Protein AF-A0AAV7QE52-F1 (afdb_monomer_lite)

Sequence (93 aa):
MLPTHNEKGTAIELLQQQVQALQERAEDAEGRSRRNNIRILGTPEGKEGKNPTQYVEEWLKSIVEDRLSVHFVVDRAHRIPGRRPLPEAPPHP

Organism: Pleurodeles waltl (NCBI:txid8319)

Foldseek 3Di:
DDDDPVVVVVVVVVVVVVVVVVVVVVVVVVCVVCVPPDADFQDPPCPCPPAVQVSVLVVVCVVPVPPDPDDDHRPDDDFDDDDADDPPDTGTD

pLDDT: mean 88.87, std 10.28, range [53.03, 98.5]

InterPro domains:
  IPR004244 Transposase, L1 [PTHR11505] (12-84)
  IPR036647 GTF2I-like repeat superfamily [SSF117773] (33-79)

Radius of gyration: 23.3 Å; chains: 1; bounding box: 56×39×59 Å

Secondary structure (DSSP, 8-state):
-PPPHHHHHHHHHHHHHHHHHHHHHHHHHHHHHHTT-----SPPTTTTTT-HHHHHHHHHHHHHTTT-SS--------PPSSSPPPTTSPPP-

Structure (mmCIF, N/CA/C/O backbone):
data_AF-A0AAV7QE52-F1
#
_entry.id   AF-A0AAV7QE52-F1
#
loop_
_atom_site.group_PDB
_atom_site.id
_atom_site.type_symbol
_atom_site.label_atom_id
_atom_site.label_alt_id
_atom_site.label_comp_id
_atom_site.label_asym_id
_atom_site.label_entity_id
_atom_site.label_seq_id
_atom_site.pdbx_PDB_ins_code
_atom_site.Cartn_x
_atom_site.Cartn_y
_atom_site.Cartn_z
_atom_site.occupancy
_atom_site.B_iso_or_equiv
_atom_site.auth_seq_id
_atom_site.auth_comp_id
_atom_site.auth_asym_id
_atom_site.auth_atom_id
_atom_site.pdbx_PDB_model_num
ATOM 1 N N . MET A 1 1 ? -37.913 8.316 35.808 1.00 53.03 1 MET A N 1
ATOM 2 C CA . MET A 1 1 ? -36.774 8.313 36.751 1.00 53.03 1 MET A CA 1
ATOM 3 C C . MET A 1 1 ? -35.567 8.828 35.983 1.00 53.03 1 MET A C 1
ATOM 5 O O . MET A 1 1 ? -35.279 8.262 34.938 1.00 53.03 1 MET A O 1
ATOM 9 N N . LEU A 1 2 ? -34.958 9.944 36.395 1.00 53.47 2 LEU A N 1
ATOM 10 C CA . LEU A 1 2 ? -33.741 10.446 35.744 1.00 53.47 2 LEU A CA 1
ATOM 11 C C . LEU A 1 2 ? -32.535 9.658 36.278 1.00 53.47 2 LEU A C 1
ATOM 13 O O . LEU A 1 2 ? -32.486 9.441 37.489 1.00 53.47 2 LEU A O 1
ATOM 17 N N . PRO A 1 3 ? -31.593 9.234 35.417 1.00 59.59 3 PRO A N 1
ATOM 18 C CA . PRO A 1 3 ? -30.453 8.435 35.846 1.00 59.59 3 PRO A CA 1
ATOM 19 C C . PRO A 1 3 ? -29.588 9.205 36.844 1.00 59.59 3 PRO A C 1
ATOM 21 O O . PRO A 1 3 ? -29.343 10.410 36.679 1.00 59.59 3 PRO A O 1
ATOM 24 N N . THR A 1 4 ? -29.152 8.506 37.890 1.00 66.25 4 THR A N 1
ATOM 25 C CA . THR A 1 4 ? -28.363 9.088 38.982 1.00 66.25 4 THR A CA 1
ATOM 26 C C . THR A 1 4 ? -26.954 9.445 38.495 1.00 66.25 4 THR A C 1
ATOM 28 O O . THR A 1 4 ? -26.461 8.906 37.504 1.00 66.25 4 THR A O 1
ATOM 31 N N . HIS A 1 5 ? -26.278 10.379 39.173 1.00 63.28 5 HIS A N 1
ATOM 32 C CA . HIS A 1 5 ? -24.936 10.848 38.788 1.00 63.28 5 HIS A CA 1
ATOM 33 C C . HIS A 1 5 ? -23.920 9.696 38.627 1.00 63.28 5 HIS A C 1
ATOM 35 O O . HIS A 1 5 ? -23.019 9.779 37.796 1.00 63.28 5 HIS A O 1
ATOM 41 N N . ASN A 1 6 ? -24.089 8.606 39.382 1.00 69.88 6 ASN A N 1
ATOM 42 C CA . ASN A 1 6 ? -23.201 7.446 39.351 1.00 69.88 6 ASN A CA 1
ATOM 43 C C . ASN A 1 6 ? -23.378 6.596 38.077 1.00 69.88 6 ASN A C 1
ATOM 45 O O . ASN A 1 6 ? -22.398 6.189 37.465 1.00 69.88 6 ASN A O 1
ATOM 49 N N . GLU A 1 7 ? -24.618 6.412 37.614 1.00 72.12 7 GLU A N 1
ATOM 50 C CA . GLU A 1 7 ? -24.930 5.669 36.379 1.00 72.12 7 GLU A CA 1
ATOM 51 C C . GLU A 1 7 ? -24.378 6.375 35.136 1.00 72.12 7 GLU A C 1
ATOM 53 O O . GLU A 1 7 ? -23.916 5.732 34.192 1.00 72.12 7 GLU A O 1
ATOM 58 N N . LYS A 1 8 ? -24.378 7.714 35.150 1.00 74.94 8 LYS A N 1
ATOM 59 C CA . LYS A 1 8 ? -23.776 8.519 34.081 1.00 74.94 8 LYS A CA 1
ATOM 60 C C . LYS A 1 8 ? -22.254 8.363 34.034 1.00 74.94 8 LYS A 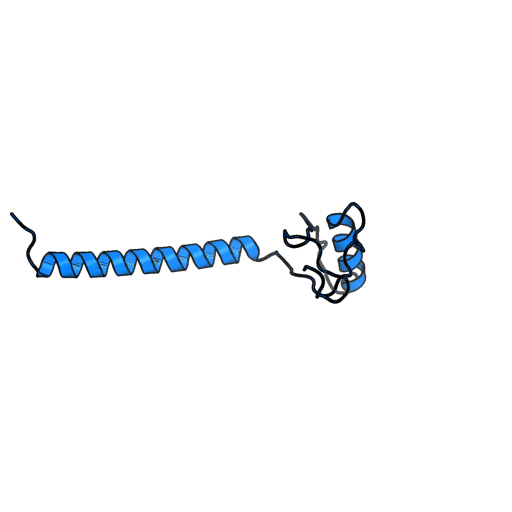C 1
ATOM 62 O O . LYS A 1 8 ? -21.706 8.287 32.940 1.00 74.94 8 LYS A O 1
ATOM 67 N N . GLY A 1 9 ? -21.589 8.283 35.190 1.00 80.19 9 GLY A N 1
ATOM 68 C CA . GLY A 1 9 ? -20.143 8.046 35.279 1.00 80.19 9 GLY A CA 1
ATOM 69 C C . GLY A 1 9 ? -19.740 6.699 34.678 1.00 80.19 9 GLY A C 1
ATOM 70 O O . GLY A 1 9 ? -18.902 6.652 33.782 1.00 80.19 9 GLY A O 1
ATOM 71 N N . THR A 1 10 ? -20.428 5.623 35.066 1.00 86.56 10 THR A N 1
ATOM 72 C CA . THR A 1 10 ? -20.181 4.273 34.529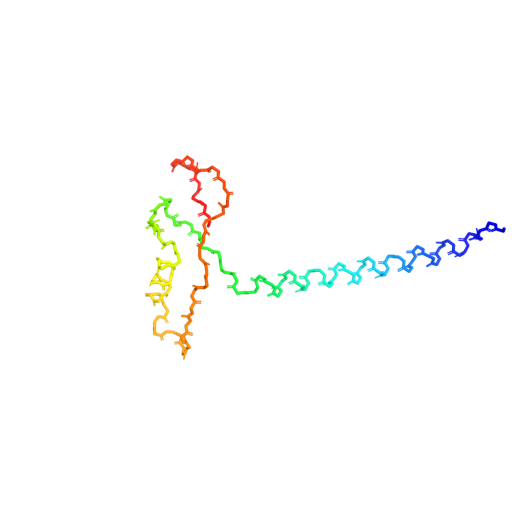 1.00 86.56 10 THR A CA 1
ATOM 73 C C . THR A 1 10 ? -20.449 4.182 33.024 1.00 86.56 10 THR A C 1
ATOM 75 O O . THR A 1 10 ? -19.709 3.524 32.295 1.00 86.56 10 THR A O 1
ATOM 78 N N . ALA A 1 11 ? -21.485 4.865 32.524 1.00 91.12 11 ALA A N 1
ATOM 79 C CA . ALA A 1 11 ? -21.764 4.912 31.091 1.00 91.12 11 ALA A CA 1
ATOM 80 C C . ALA A 1 11 ? -20.646 5.618 30.303 1.00 91.12 11 ALA A C 1
ATOM 82 O O . ALA A 1 11 ? -20.290 5.168 29.215 1.00 91.12 11 ALA A O 1
ATOM 83 N N . ILE A 1 12 ? -20.074 6.697 30.849 1.00 94.75 12 ILE A N 1
ATOM 84 C CA . ILE A 1 12 ? -18.948 7.409 30.229 1.00 94.75 12 ILE A CA 1
ATOM 85 C C . ILE A 1 12 ? -17.709 6.511 30.173 1.00 94.75 12 ILE A C 1
ATOM 87 O O . ILE A 1 12 ? -17.099 6.406 29.113 1.00 94.75 12 ILE A O 1
ATOM 91 N N . GLU A 1 13 ? -17.373 5.824 31.264 1.00 94.69 13 GLU A N 1
ATOM 92 C CA . GLU A 1 13 ? -16.232 4.897 31.311 1.00 94.69 13 GLU A CA 1
ATOM 93 C C . GLU A 1 13 ? -16.384 3.758 30.294 1.00 94.69 13 GLU A C 1
ATOM 95 O O . GLU A 1 13 ? -15.453 3.449 29.548 1.00 94.69 13 GLU A O 1
ATOM 100 N N . LEU A 1 14 ? -17.582 3.174 30.197 1.00 95.75 14 LEU A N 1
ATOM 101 C CA . LEU A 1 14 ? -17.873 2.121 29.227 1.00 95.75 14 LEU A CA 1
ATOM 102 C C . LEU A 1 14 ? -17.747 2.625 27.781 1.00 95.75 14 LEU A C 1
ATOM 104 O O . LEU A 1 14 ? -17.213 1.921 26.922 1.00 95.75 14 LEU A O 1
ATOM 108 N N . LEU A 1 15 ? -18.227 3.838 27.498 1.00 96.94 15 LEU A N 1
ATOM 109 C CA . LEU A 1 15 ? -18.093 4.449 26.176 1.00 96.94 15 LEU A CA 1
ATOM 110 C C . LEU A 1 15 ? -16.630 4.755 25.844 1.00 96.94 15 LEU A C 1
ATOM 112 O O . LEU A 1 15 ? -16.208 4.503 24.719 1.00 96.94 15 LEU A O 1
ATOM 116 N N . GLN A 1 16 ? -15.840 5.234 26.806 1.00 97.38 16 GLN A N 1
ATOM 117 C CA . GLN A 1 16 ? -14.406 5.466 26.621 1.00 97.38 16 GLN A CA 1
ATOM 118 C C . GLN A 1 16 ? -13.665 4.167 26.288 1.00 97.38 16 GLN A C 1
ATOM 120 O O . GLN A 1 16 ? -12.880 4.138 25.343 1.00 97.38 16 GLN A O 1
ATOM 125 N N . GLN A 1 17 ? -13.968 3.075 26.996 1.00 97.44 17 GLN A N 1
ATOM 126 C CA . GLN A 1 17 ? -13.401 1.755 26.701 1.00 97.44 17 GLN A CA 1
ATOM 127 C C . GLN A 1 17 ? -13.795 1.255 25.306 1.00 97.44 17 GLN A C 1
ATOM 129 O O . GLN A 1 17 ? -12.957 0.716 24.584 1.00 97.44 17 GLN A O 1
ATOM 134 N N . GLN A 1 18 ? -15.052 1.454 24.898 1.00 97.94 18 GLN A N 1
ATOM 135 C CA . GLN A 1 18 ? -15.501 1.081 23.555 1.00 97.94 18 GLN A CA 1
ATOM 136 C C . GLN A 1 18 ? -14.806 1.900 22.468 1.00 97.94 18 GLN A C 1
ATOM 138 O O . GLN A 1 18 ? -14.366 1.326 21.476 1.00 97.94 18 GLN A O 1
ATOM 143 N N . VAL A 1 19 ? -14.674 3.215 22.651 1.00 98.38 19 VAL A N 1
ATOM 144 C CA . VAL A 1 19 ? -13.962 4.083 21.702 1.00 98.38 19 VAL A CA 1
ATOM 145 C C . VAL A 1 19 ? -12.505 3.648 21.572 1.00 98.38 19 VAL A C 1
ATOM 147 O O . VAL A 1 19 ? -12.036 3.479 20.450 1.00 98.38 19 VAL A O 1
ATOM 150 N N . GLN A 1 20 ? -11.827 3.379 22.691 1.00 98.25 20 GLN A N 1
ATOM 151 C CA . GLN A 1 20 ? -10.446 2.898 22.687 1.00 98.25 20 GLN A CA 1
ATOM 152 C C . GLN A 1 20 ? -10.310 1.574 21.920 1.00 98.25 20 GLN A C 1
ATOM 154 O O . GLN A 1 20 ? -9.493 1.459 21.010 1.00 98.25 20 GLN A O 1
ATOM 159 N N . ALA A 1 21 ? -11.169 0.595 22.214 1.00 98.31 21 ALA A N 1
ATOM 160 C CA . ALA A 1 21 ? -11.142 -0.699 21.536 1.00 98.31 21 ALA A CA 1
ATOM 161 C C . ALA A 1 21 ? -11.446 -0.587 20.031 1.00 98.31 21 ALA A C 1
ATOM 163 O O . ALA A 1 21 ? -10.896 -1.334 19.220 1.00 98.31 21 ALA A O 1
ATOM 164 N N . LEU A 1 22 ? -12.339 0.325 19.637 1.00 98.50 22 LEU A N 1
ATOM 165 C CA . LEU A 1 22 ? -12.635 0.581 18.228 1.00 98.50 22 LEU A CA 1
ATOM 166 C C . LEU A 1 22 ? -11.468 1.269 17.522 1.00 98.50 22 LEU A C 1
ATOM 168 O O . LEU A 1 22 ? -11.172 0.911 16.383 1.00 98.50 22 LEU A O 1
ATOM 172 N N . GLN A 1 23 ? -10.795 2.202 18.191 1.00 98.38 23 GLN A N 1
ATOM 173 C CA . GLN A 1 23 ? -9.623 2.876 17.651 1.00 98.38 23 GLN A CA 1
ATOM 174 C C . GLN A 1 23 ? -8.480 1.885 17.404 1.00 98.38 23 GLN A C 1
ATOM 176 O O . GLN A 1 23 ? -7.965 1.822 16.292 1.00 98.38 23 GLN A O 1
ATOM 181 N N . GLU A 1 24 ? -8.163 1.032 18.379 1.00 98.31 24 GLU A N 1
ATOM 182 C CA . GLU A 1 24 ? -7.133 -0.007 18.232 1.00 98.31 24 GLU A CA 1
ATOM 183 C C . GLU A 1 24 ? -7.439 -0.962 17.072 1.00 98.31 24 GLU A C 1
ATOM 185 O O . GLU A 1 24 ? -6.565 -1.299 16.271 1.00 98.31 24 GLU A O 1
ATOM 190 N N . ARG A 1 25 ? -8.705 -1.376 16.935 1.00 98.00 25 ARG A N 1
ATOM 191 C CA . ARG A 1 25 ? -9.143 -2.227 15.820 1.00 98.00 25 ARG A CA 1
ATOM 192 C C . ARG A 1 25 ? -9.041 -1.516 14.474 1.00 98.00 25 ARG A C 1
ATOM 194 O O . ARG A 1 25 ? -8.696 -2.162 13.488 1.00 98.00 25 ARG A O 1
ATOM 201 N N . ALA A 1 26 ? -9.359 -0.225 14.416 1.00 98.12 26 ALA A N 1
ATOM 202 C CA . ALA A 1 26 ? -9.262 0.563 13.193 1.00 98.12 26 ALA A CA 1
ATOM 203 C C . ALA A 1 26 ? -7.800 0.735 12.755 1.00 98.12 26 ALA A C 1
ATOM 205 O O . ALA A 1 26 ? -7.489 0.514 11.585 1.00 98.12 26 ALA 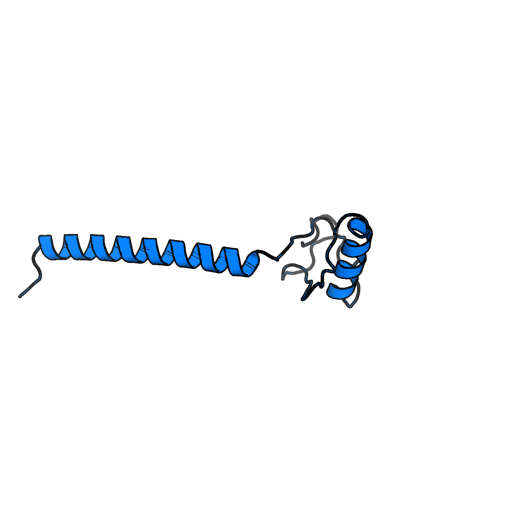A O 1
ATOM 206 N N . GLU A 1 27 ? -6.904 1.045 13.693 1.00 97.62 27 GLU A N 1
ATOM 207 C CA . GLU A 1 27 ? -5.465 1.173 13.443 1.00 97.62 27 GLU A CA 1
ATOM 208 C C . GLU A 1 27 ? -4.856 -0.152 12.958 1.00 97.62 27 GLU A C 1
ATOM 210 O O . GLU A 1 27 ? -4.140 -0.185 11.954 1.00 97.62 27 GLU A O 1
ATOM 215 N N . ASP A 1 28 ? -5.193 -1.271 13.606 1.00 97.69 28 ASP A N 1
ATOM 216 C CA . ASP A 1 28 ? -4.749 -2.603 13.185 1.00 97.69 28 ASP A CA 1
ATOM 217 C C . ASP A 1 28 ? -5.303 -2.991 11.802 1.00 97.69 28 ASP A C 1
ATOM 219 O O . ASP A 1 28 ? -4.570 -3.521 10.959 1.00 97.69 28 ASP A O 1
ATOM 223 N N . ALA A 1 29 ? -6.575 -2.686 11.526 1.00 97.19 29 ALA A N 1
ATOM 224 C CA . ALA A 1 29 ? -7.186 -2.932 10.223 1.00 97.19 29 ALA A CA 1
ATOM 225 C C . ALA A 1 29 ? -6.524 -2.103 9.111 1.00 97.19 29 ALA A C 1
ATOM 227 O O . ALA A 1 29 ? -6.200 -2.652 8.053 1.00 97.19 29 ALA A O 1
ATOM 228 N N . GLU A 1 30 ? -6.263 -0.813 9.343 1.00 96.25 30 GLU A N 1
ATOM 229 C CA . GLU A 1 30 ? -5.556 0.039 8.384 1.00 96.25 30 GLU A CA 1
ATOM 230 C C . GLU A 1 30 ? -4.127 -0.468 8.152 1.00 96.25 30 GLU A C 1
ATOM 232 O O . GLU A 1 30 ? -3.703 -0.641 7.003 1.00 96.25 30 GLU A O 1
ATOM 237 N N . GLY A 1 31 ? -3.403 -0.778 9.230 1.00 95.56 31 GLY A N 1
ATOM 238 C CA . GLY A 1 31 ? -2.040 -1.294 9.165 1.00 95.56 31 GLY A CA 1
ATOM 239 C C . GLY A 1 31 ? -1.951 -2.599 8.374 1.00 95.56 31 GLY A C 1
ATOM 240 O O . GLY A 1 31 ? -1.083 -2.747 7.513 1.00 95.56 31 GLY A O 1
ATOM 241 N N . ARG A 1 32 ? -2.879 -3.540 8.593 1.00 95.75 32 ARG A N 1
ATOM 242 C CA . ARG A 1 32 ? -2.958 -4.788 7.813 1.00 95.75 32 ARG A CA 1
ATOM 243 C C . ARG A 1 32 ? -3.328 -4.538 6.360 1.00 95.75 32 ARG A C 1
ATOM 245 O O . ARG A 1 32 ? -2.703 -5.125 5.481 1.00 95.75 32 ARG A O 1
ATOM 252 N N . SER A 1 33 ? -4.286 -3.649 6.104 1.00 94.00 33 SER A N 1
ATOM 253 C CA . SER A 1 33 ? -4.709 -3.315 4.743 1.00 94.00 33 SER A CA 1
ATOM 254 C C . SER A 1 33 ? -3.595 -2.665 3.922 1.00 94.00 33 SER A C 1
ATOM 256 O O . SER A 1 33 ? -3.589 -2.805 2.701 1.00 94.00 33 SER A O 1
ATOM 258 N N . ARG A 1 34 ? -2.671 -1.938 4.561 1.00 92.81 34 ARG A N 1
ATOM 259 C CA . ARG A 1 34 ? -1.584 -1.206 3.891 1.00 92.81 34 ARG A CA 1
ATOM 260 C C . ARG A 1 34 ? -0.222 -1.888 4.020 1.00 92.81 34 ARG A C 1
ATOM 262 O O . ARG A 1 34 ? 0.753 -1.357 3.500 1.00 92.81 34 ARG A O 1
ATOM 269 N N . ARG A 1 35 ? -0.145 -3.057 4.667 1.00 94.31 35 ARG A N 1
ATOM 270 C CA . ARG A 1 35 ? 1.112 -3.754 4.996 1.00 94.31 35 ARG A CA 1
ATOM 271 C C . ARG A 1 35 ? 2.006 -4.026 3.786 1.00 94.31 35 ARG A C 1
ATOM 273 O O . ARG A 1 35 ? 3.222 -3.974 3.915 1.00 94.31 35 ARG A O 1
ATOM 280 N N . ASN A 1 36 ? 1.407 -4.301 2.630 1.00 92.19 36 ASN A N 1
ATOM 281 C CA . ASN A 1 36 ? 2.140 -4.620 1.403 1.00 92.19 36 ASN A CA 1
ATOM 282 C C . ASN A 1 36 ? 2.362 -3.394 0.503 1.00 92.19 36 ASN A C 1
ATOM 284 O O . ASN A 1 36 ? 2.970 -3.511 -0.558 1.00 92.19 36 ASN A O 1
ATOM 288 N N . ASN A 1 37 ? 1.874 -2.215 0.900 1.00 93.50 37 ASN A N 1
ATOM 289 C CA . ASN A 1 37 ? 2.043 -1.005 0.109 1.00 93.50 37 ASN A CA 1
ATOM 290 C C . ASN A 1 37 ? 3.430 -0.418 0.371 1.00 93.50 37 ASN A C 1
ATOM 292 O O . ASN A 1 37 ? 3.753 -0.044 1.498 1.00 93.50 37 ASN A O 1
ATOM 296 N N . ILE A 1 38 ? 4.220 -0.263 -0.687 1.00 91.94 38 ILE A N 1
ATOM 297 C CA . ILE A 1 38 ? 5.473 0.493 -0.650 1.00 91.94 38 ILE A CA 1
ATOM 298 C C . ILE A 1 38 ? 5.257 1.905 -1.195 1.00 91.94 38 ILE A C 1
ATOM 300 O O . ILE A 1 38 ? 4.364 2.144 -2.008 1.00 91.94 38 ILE A O 1
ATOM 304 N N . ARG A 1 39 ? 6.088 2.851 -0.753 1.00 94.56 39 ARG A N 1
ATOM 305 C CA . ARG A 1 39 ? 6.077 4.234 -1.238 1.00 94.56 39 ARG A CA 1
ATOM 306 C C . ARG A 1 39 ? 7.434 4.556 -1.847 1.00 94.56 39 ARG A C 1
ATOM 308 O O . ARG A 1 39 ? 8.444 4.495 -1.152 1.00 94.56 39 ARG A O 1
ATOM 315 N N . ILE A 1 40 ? 7.447 4.876 -3.136 1.00 93.81 40 ILE A N 1
ATOM 316 C CA . ILE A 1 40 ? 8.666 5.168 -3.895 1.00 93.81 40 ILE A CA 1
ATOM 317 C C . ILE A 1 40 ? 8.820 6.687 -3.947 1.00 93.81 40 ILE A C 1
ATOM 319 O O . ILE A 1 40 ? 7.870 7.389 -4.261 1.00 93.81 40 ILE A O 1
ATOM 323 N N . LEU A 1 41 ? 9.992 7.217 -3.606 1.00 93.56 41 LEU A N 1
ATOM 324 C CA . LEU A 1 41 ? 10.238 8.662 -3.576 1.00 93.56 41 LEU A CA 1
ATOM 325 C C . LEU A 1 41 ? 11.210 9.068 -4.684 1.00 93.56 41 LEU A C 1
ATOM 327 O O . LEU A 1 41 ? 12.114 8.313 -5.030 1.00 93.56 41 LEU A O 1
ATOM 331 N N . GLY A 1 42 ? 11.054 10.287 -5.205 1.00 91.75 42 GLY A N 1
ATOM 332 C CA . GLY A 1 42 ? 12.026 10.885 -6.126 1.00 91.75 42 GLY A CA 1
ATOM 333 C C . GLY A 1 42 ? 11.951 10.394 -7.575 1.00 91.75 42 GLY A C 1
ATOM 334 O O . GLY A 1 42 ? 12.783 10.792 -8.387 1.00 91.75 42 GLY A O 1
ATOM 335 N N . THR A 1 43 ? 10.966 9.571 -7.936 1.00 91.94 43 THR A N 1
ATOM 336 C CA . THR A 1 43 ? 10.745 9.184 -9.336 1.00 91.94 43 THR A CA 1
ATOM 337 C C . THR A 1 43 ? 10.294 10.410 -10.138 1.00 91.94 43 THR A C 1
ATOM 339 O O . THR A 1 43 ? 9.278 11.002 -9.773 1.00 9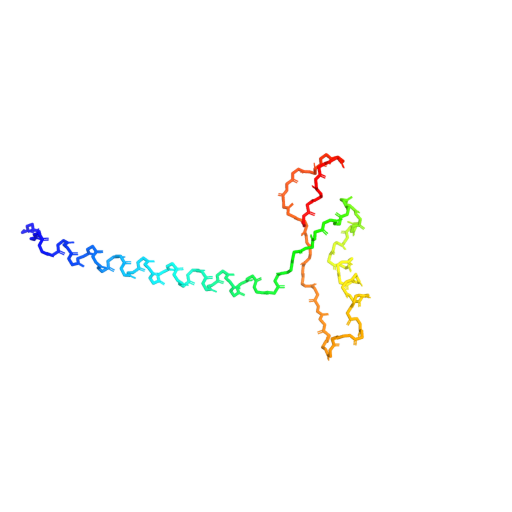1.94 43 THR A O 1
ATOM 342 N N . PRO A 1 44 ? 10.984 10.810 -11.225 1.00 91.62 44 PRO A N 1
ATOM 343 C CA . PRO A 1 44 ? 10.560 11.946 -12.043 1.00 91.62 44 PRO A CA 1
ATOM 344 C C . PRO A 1 44 ? 9.147 11.765 -12.610 1.00 91.62 44 PRO A C 1
ATOM 346 O O . PRO A 1 44 ? 8.809 10.686 -13.098 1.00 91.62 44 PRO A O 1
ATOM 349 N N . GLU A 1 45 ? 8.339 12.826 -12.570 1.00 91.25 45 GLU A N 1
ATOM 350 C CA . GLU A 1 45 ? 6.954 12.818 -13.056 1.00 91.25 45 G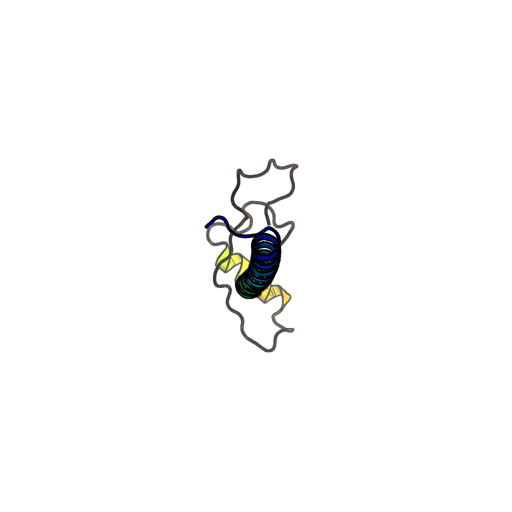LU A CA 1
ATOM 351 C C . GLU A 1 45 ? 6.863 12.356 -14.518 1.00 91.25 45 GLU A C 1
ATOM 353 O O . GLU A 1 45 ? 7.445 12.962 -15.418 1.00 91.25 45 GLU A O 1
ATOM 358 N N . GLY A 1 46 ? 6.098 11.290 -14.765 1.00 89.88 46 GLY A N 1
ATOM 359 C CA . GLY A 1 46 ? 5.860 10.752 -16.106 1.00 89.88 46 GLY A CA 1
ATOM 360 C C . GLY A 1 46 ? 6.914 9.762 -16.601 1.00 89.88 46 GLY A C 1
ATOM 361 O O . GLY A 1 46 ? 6.745 9.219 -17.694 1.00 89.88 46 GLY A O 1
ATOM 362 N N . LYS A 1 47 ? 7.960 9.473 -15.813 1.00 92.44 47 LYS A N 1
ATOM 363 C CA . LYS A 1 47 ? 8.961 8.446 -16.148 1.00 92.44 47 LYS A CA 1
ATOM 364 C C . LYS A 1 47 ? 8.340 7.054 -16.291 1.00 92.44 47 LYS A C 1
ATOM 366 O O . LYS A 1 47 ? 8.836 6.242 -17.062 1.00 92.44 47 LYS A O 1
ATOM 371 N N . GLU A 1 48 ? 7.241 6.799 -15.589 1.00 92.56 48 GLU A N 1
ATOM 372 C CA . GLU A 1 48 ? 6.536 5.517 -15.612 1.00 92.56 48 GLU A CA 1
ATOM 373 C C . GLU A 1 48 ? 5.763 5.258 -16.916 1.00 92.56 48 GLU A C 1
ATOM 375 O O . GLU A 1 48 ? 5.300 4.146 -17.170 1.00 92.56 48 GLU A O 1
ATOM 380 N N . GLY A 1 49 ? 5.592 6.286 -17.753 1.00 92.75 49 GLY A N 1
ATOM 381 C CA . GLY A 1 49 ? 4.851 6.181 -19.002 1.00 92.75 49 GLY A CA 1
ATOM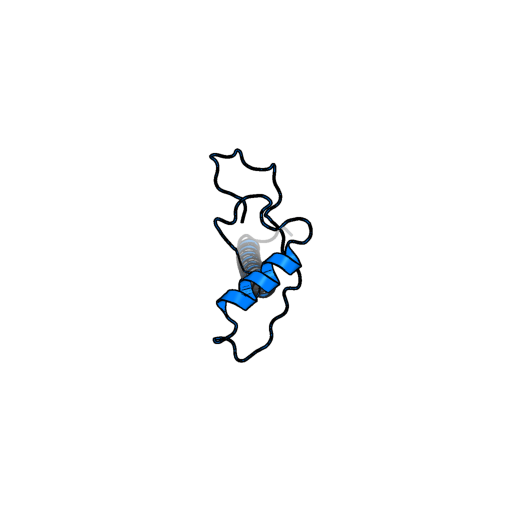 382 C C . GLY A 1 49 ? 3.364 5.874 -18.793 1.00 92.75 49 GLY A C 1
ATOM 383 O O . GLY A 1 49 ? 2.711 6.412 -17.901 1.00 92.75 49 GLY A O 1
ATOM 384 N N . LYS A 1 50 ? 2.798 5.041 -19.676 1.00 93.75 50 LYS A N 1
ATOM 385 C CA . LYS A 1 50 ? 1.353 4.740 -19.704 1.00 93.75 50 LYS A CA 1
ATOM 386 C C . LYS A 1 50 ? 0.932 3.637 -18.731 1.00 93.75 50 LYS A C 1
ATOM 388 O O . LYS A 1 50 ? -0.254 3.540 -18.432 1.00 93.75 50 LYS A O 1
ATOM 393 N N . ASN A 1 51 ? 1.869 2.807 -18.271 1.00 95.12 51 ASN A N 1
ATOM 394 C CA . ASN A 1 51 ? 1.588 1.673 -17.393 1.00 95.12 51 ASN A CA 1
ATOM 395 C C . ASN A 1 51 ? 2.518 1.693 -16.168 1.00 95.12 51 ASN A C 1
ATOM 397 O O . ASN A 1 51 ? 3.560 1.033 -16.173 1.00 95.12 51 ASN A O 1
ATOM 401 N N . PRO A 1 52 ? 2.143 2.434 -15.109 1.00 94.88 52 PRO A N 1
ATOM 402 C CA . PRO A 1 52 ? 2.966 2.538 -13.913 1.00 94.88 52 PRO A CA 1
ATOM 403 C C . PRO A 1 52 ? 3.208 1.207 -13.210 1.00 94.88 52 PRO A C 1
ATOM 405 O O . PRO A 1 52 ? 4.285 1.001 -12.661 1.00 94.88 52 PRO A O 1
ATOM 408 N N . THR A 1 53 ? 2.233 0.296 -13.238 1.00 95.81 53 THR A N 1
ATOM 409 C CA . THR A 1 53 ? 2.349 -1.023 -12.603 1.00 95.81 53 THR A CA 1
ATOM 410 C C . THR A 1 53 ? 3.475 -1.833 -13.234 1.00 95.81 53 THR A C 1
ATOM 412 O O . THR A 1 53 ? 4.354 -2.300 -12.516 1.00 95.81 53 THR A O 1
ATOM 415 N N . GLN A 1 54 ? 3.499 -1.918 -14.568 1.00 95.12 54 GLN A N 1
ATOM 416 C CA . GLN A 1 54 ? 4.560 -2.617 -15.292 1.00 95.12 54 GLN A CA 1
ATOM 417 C C . GLN A 1 54 ? 5.931 -1.974 -15.045 1.00 95.12 54 GLN A C 1
ATOM 419 O O . GLN A 1 54 ? 6.885 -2.679 -14.733 1.00 95.12 54 GLN A O 1
ATOM 424 N N . TYR A 1 55 ? 6.018 -0.640 -15.117 1.00 94.94 55 TYR A N 1
ATOM 425 C CA . TYR A 1 55 ? 7.267 0.077 -14.848 1.00 94.94 55 TYR A CA 1
ATOM 426 C C . TYR A 1 55 ? 7.816 -0.232 -13.447 1.00 94.94 55 TYR A C 1
ATOM 428 O O . TYR A 1 55 ? 9.001 -0.520 -13.295 1.00 94.94 55 TYR A O 1
ATOM 436 N N . VAL A 1 56 ? 6.964 -0.176 -12.416 1.00 94.31 56 VAL A N 1
ATOM 437 C CA . VAL A 1 56 ? 7.381 -0.447 -11.033 1.00 94.31 56 VAL A CA 1
ATOM 438 C C . VAL A 1 56 ? 7.774 -1.908 -10.853 1.00 94.31 56 VAL A C 1
ATOM 440 O O . VAL A 1 56 ? 8.754 -2.179 -10.168 1.00 94.31 56 VAL A O 1
ATOM 443 N N . GLU A 1 57 ? 7.055 -2.844 -11.469 1.00 92.81 57 GLU A N 1
ATOM 444 C CA . GLU A 1 57 ? 7.393 -4.263 -11.403 1.00 92.81 57 GLU A CA 1
ATOM 445 C C . GLU A 1 57 ? 8.768 -4.553 -12.021 1.00 92.81 57 GLU A C 1
ATOM 447 O O . GLU A 1 57 ? 9.601 -5.197 -11.385 1.00 92.81 57 GLU A O 1
ATOM 452 N N . GLU A 1 58 ? 9.037 -4.036 -13.221 1.00 91.94 58 GLU A N 1
ATOM 453 C CA . GLU A 1 58 ? 10.333 -4.169 -13.898 1.00 91.94 58 GLU A CA 1
ATOM 454 C C . GLU A 1 58 ? 11.459 -3.487 -13.105 1.00 91.94 58 GLU A C 1
ATOM 456 O O . GLU A 1 58 ? 12.527 -4.069 -12.901 1.00 91.94 58 GLU A O 1
ATOM 461 N N . TRP A 1 59 ? 11.208 -2.279 -12.591 1.00 91.81 59 TRP A N 1
ATOM 462 C CA . TRP A 1 59 ? 12.170 -1.548 -11.769 1.00 91.81 59 TRP A CA 1
ATOM 463 C C . TRP A 1 59 ? 12.507 -2.302 -10.479 1.00 91.81 59 TRP A C 1
ATOM 465 O O . TRP A 1 59 ? 13.683 -2.475 -10.164 1.00 91.81 59 TRP A O 1
ATOM 475 N N . LEU A 1 60 ? 11.503 -2.806 -9.757 1.00 90.62 60 LEU A N 1
ATOM 476 C CA . LEU A 1 60 ? 11.729 -3.608 -8.557 1.00 90.62 60 LEU A CA 1
ATOM 477 C C . LEU A 1 60 ? 12.509 -4.877 -8.883 1.00 90.62 60 LEU A C 1
ATOM 479 O O . LEU A 1 60 ? 13.465 -5.168 -8.169 1.00 90.62 60 LEU A O 1
ATOM 483 N N . LYS A 1 61 ? 12.156 -5.587 -9.968 1.00 88.69 61 LYS A N 1
ATOM 484 C CA . LYS A 1 61 ? 12.867 -6.802 -10.399 1.00 88.69 61 LYS A CA 1
ATOM 485 C C . LYS A 1 61 ? 14.348 -6.497 -10.587 1.00 88.69 61 LYS A C 1
ATOM 487 O O . LYS A 1 61 ? 15.164 -7.160 -9.963 1.00 88.69 61 LYS A O 1
ATOM 492 N N . SER A 1 62 ? 14.680 -5.406 -11.282 1.00 89.00 62 SER A N 1
ATOM 493 C CA . SER A 1 62 ? 16.076 -4.993 -11.495 1.00 89.00 62 SER A CA 1
ATOM 494 C C . SER A 1 62 ? 16.873 -4.699 -10.212 1.00 89.00 62 SER A C 1
ATOM 496 O O . SER A 1 62 ? 18.099 -4.738 -10.231 1.00 89.00 62 SER A O 1
ATOM 498 N N . ILE A 1 63 ? 16.206 -4.397 -9.090 1.00 87.88 63 ILE A N 1
ATOM 499 C CA . ILE A 1 63 ? 16.857 -4.116 -7.797 1.00 87.88 63 ILE A CA 1
ATOM 500 C C . ILE A 1 63 ? 17.051 -5.391 -6.968 1.00 87.88 63 ILE A C 1
ATOM 502 O O . ILE A 1 63 ? 17.995 -5.478 -6.178 1.00 87.88 63 ILE A O 1
ATOM 506 N N . VAL A 1 64 ? 16.132 -6.350 -7.088 1.00 85.25 64 VAL A N 1
ATOM 507 C CA . VAL A 1 64 ? 15.990 -7.457 -6.130 1.00 85.25 64 VAL A CA 1
ATOM 508 C C . VAL A 1 64 ? 16.195 -8.846 -6.729 1.00 85.25 64 VAL A C 1
ATOM 510 O O . VAL A 1 64 ? 16.092 -9.809 -5.973 1.00 85.25 64 VAL A O 1
ATOM 513 N N . GLU A 1 65 ? 16.476 -8.959 -8.031 1.00 69.12 65 GLU A N 1
ATOM 514 C CA . GLU A 1 65 ? 16.538 -10.232 -8.775 1.00 69.12 65 GLU A CA 1
ATOM 515 C C . GLU A 1 65 ? 17.387 -11.302 -8.067 1.00 69.12 65 GLU A C 1
ATOM 517 O O . GLU A 1 65 ? 16.937 -12.431 -7.902 1.00 69.12 65 GLU A O 1
ATOM 522 N N . ASP A 1 66 ? 18.537 -10.916 -7.506 1.00 73.31 66 ASP A N 1
ATOM 523 C CA . ASP A 1 66 ? 19.446 -11.836 -6.802 1.00 73.31 66 ASP A CA 1
ATOM 524 C C . ASP A 1 66 ? 19.186 -11.957 -5.286 1.00 73.31 66 ASP A C 1
ATOM 526 O O . ASP A 1 66 ? 19.898 -12.666 -4.571 1.00 73.31 66 ASP A O 1
ATOM 530 N N . ARG A 1 67 ? 18.216 -11.209 -4.747 1.00 76.44 67 ARG A N 1
ATOM 531 C CA . ARG A 1 67 ? 18.021 -11.017 -3.296 1.00 76.44 67 ARG A CA 1
ATOM 532 C C . ARG A 1 67 ? 16.736 -11.611 -2.744 1.00 76.44 67 ARG A C 1
ATOM 534 O O . ARG A 1 67 ? 16.652 -11.817 -1.533 1.00 76.44 67 ARG A O 1
ATOM 541 N N . LEU A 1 68 ? 15.740 -11.863 -3.586 1.00 73.88 68 LEU A N 1
ATOM 542 C CA . LEU A 1 68 ? 14.478 -12.458 -3.161 1.00 73.88 68 LEU A CA 1
ATOM 543 C C . LEU A 1 68 ? 14.391 -13.906 -3.636 1.00 73.88 68 LEU A C 1
ATOM 545 O O . LEU A 1 68 ? 14.405 -14.192 -4.825 1.00 73.88 68 LEU A O 1
ATOM 549 N N . SER A 1 69 ? 14.229 -14.825 -2.686 1.00 67.94 69 SER A N 1
ATOM 550 C CA . SER A 1 69 ? 13.952 -16.242 -2.956 1.00 67.94 69 SER A CA 1
ATOM 551 C C . SER A 1 69 ? 12.519 -16.498 -3.445 1.00 67.94 69 SER A C 1
ATOM 553 O O . SER A 1 69 ? 12.159 -17.636 -3.741 1.00 67.94 69 SER A O 1
ATOM 555 N N . VAL A 1 70 ? 11.690 -15.452 -3.508 1.00 69.31 70 VAL A N 1
ATOM 556 C CA . VAL A 1 70 ? 10.271 -15.512 -3.859 1.00 69.31 70 VAL A CA 1
ATOM 557 C C . VAL A 1 70 ? 9.970 -14.604 -5.046 1.00 69.31 70 VAL A C 1
ATOM 559 O O . VAL A 1 70 ? 10.443 -13.471 -5.120 1.00 69.31 70 VAL A O 1
ATOM 562 N N . HIS A 1 71 ? 9.134 -15.101 -5.956 1.00 77.56 71 HIS A N 1
ATOM 563 C CA . HIS A 1 71 ? 8.569 -14.293 -7.030 1.00 77.56 71 HIS A CA 1
ATOM 564 C C . HIS A 1 71 ? 7.522 -13.350 -6.428 1.00 77.56 71 HIS A C 1
ATOM 566 O O . HIS A 1 71 ? 6.664 -13.789 -5.661 1.00 77.56 71 HIS A O 1
ATOM 572 N N . PHE A 1 72 ? 7.586 -12.065 -6.769 1.00 85.38 72 PHE A N 1
ATOM 573 C CA . PHE A 1 72 ? 6.593 -11.071 -6.366 1.00 85.38 72 PHE A CA 1
ATOM 574 C C . PHE A 1 72 ? 5.817 -10.569 -7.583 1.00 85.38 72 PHE A C 1
ATOM 576 O O . PHE A 1 72 ? 6.313 -10.602 -8.710 1.00 85.38 72 PHE A O 1
ATOM 583 N N . VAL A 1 73 ? 4.603 -10.088 -7.331 1.00 88.81 73 VAL A N 1
ATOM 584 C CA . VAL A 1 73 ? 3.736 -9.445 -8.321 1.00 88.81 73 VAL A CA 1
ATOM 585 C C . VAL A 1 73 ? 3.341 -8.081 -7.772 1.00 88.81 73 VAL A C 1
ATOM 587 O O . VAL A 1 73 ? 3.102 -7.936 -6.572 1.00 88.81 73 VAL A O 1
ATOM 590 N N . VAL A 1 74 ? 3.299 -7.072 -8.639 1.00 93.00 74 VAL A N 1
ATOM 591 C CA . VAL A 1 74 ? 2.796 -5.744 -8.281 1.00 93.00 74 VAL A CA 1
ATOM 592 C C . VAL A 1 74 ? 1.331 -5.661 -8.696 1.00 93.00 74 VAL A C 1
ATOM 594 O O . VAL A 1 74 ? 1.030 -5.563 -9.880 1.00 93.00 74 VAL A O 1
ATOM 597 N N . ASP A 1 75 ? 0.417 -5.662 -7.725 1.00 94.88 75 ASP A N 1
ATOM 598 C CA . ASP A 1 75 ? -1.026 -5.598 -8.010 1.00 94.88 75 ASP A CA 1
ATOM 599 C C . ASP A 1 75 ? -1.430 -4.264 -8.657 1.00 94.88 75 ASP A C 1
ATOM 601 O O . ASP A 1 75 ? -2.254 -4.208 -9.571 1.00 94.88 75 ASP A O 1
ATOM 605 N N . ARG A 1 76 ? -0.869 -3.155 -8.159 1.00 95.00 76 ARG A N 1
ATOM 606 C CA . ARG A 1 76 ? -1.159 -1.804 -8.650 1.00 95.00 76 ARG A CA 1
ATOM 607 C C . ARG A 1 76 ? -0.052 -0.832 -8.274 1.00 95.00 76 ARG A C 1
ATOM 609 O O . ARG A 1 76 ? 0.309 -0.740 -7.105 1.00 95.00 76 ARG A O 1
ATOM 616 N N . ALA A 1 77 ? 0.364 0.001 -9.223 1.00 96.06 77 ALA A N 1
ATOM 617 C CA . ALA A 1 77 ? 1.154 1.193 -8.938 1.00 96.06 77 ALA A CA 1
ATOM 618 C C . ALA A 1 77 ? 0.441 2.450 -9.440 1.00 96.06 77 ALA A C 1
ATOM 620 O O . ALA A 1 77 ? -0.190 2.455 -10.496 1.00 96.06 77 ALA A O 1
ATOM 621 N N . HIS A 1 78 ? 0.513 3.515 -8.653 1.00 94.75 78 HIS A N 1
ATOM 622 C CA . HIS A 1 78 ? -0.033 4.820 -9.001 1.00 94.75 78 HIS A CA 1
ATOM 623 C C . HIS A 1 78 ? 0.659 5.895 -8.172 1.00 94.75 78 HIS A C 1
ATOM 625 O O . HIS A 1 78 ? 1.080 5.630 -7.048 1.00 94.75 78 HIS A O 1
ATOM 631 N N . ARG A 1 79 ? 0.717 7.105 -8.731 1.00 93.62 79 ARG A N 1
ATOM 632 C CA . ARG A 1 79 ? 1.120 8.299 -7.991 1.00 93.62 79 ARG A CA 1
ATOM 633 C C . ARG A 1 79 ? 0.006 8.743 -7.057 1.00 93.62 79 ARG A C 1
ATOM 635 O O . ARG A 1 79 ? -1.176 8.495 -7.320 1.00 93.62 79 ARG A O 1
ATOM 642 N N . ILE A 1 80 ? 0.373 9.454 -6.001 1.00 92.75 80 ILE A N 1
ATOM 643 C CA . ILE A 1 80 ? -0.611 10.101 -5.129 1.00 92.75 80 ILE A CA 1
ATOM 644 C C . ILE A 1 80 ? -1.498 11.047 -5.952 1.00 92.75 80 ILE A C 1
ATOM 646 O O . ILE A 1 80 ? -0.976 11.836 -6.745 1.00 92.75 80 ILE A O 1
ATOM 650 N N . PRO A 1 81 ? -2.832 10.997 -5.773 1.00 89.31 81 PRO A N 1
ATOM 651 C CA . PRO A 1 81 ? -3.743 11.888 -6.477 1.00 89.31 81 PRO A CA 1
ATOM 652 C C . PRO A 1 81 ? -3.431 13.360 -6.196 1.00 89.31 81 PRO A C 1
ATOM 654 O O . PRO A 1 81 ? -3.278 13.765 -5.045 1.00 89.31 81 PRO A O 1
ATOM 657 N N . GLY A 1 82 ? -3.395 14.177 -7.246 1.00 89.00 82 GLY A N 1
ATOM 658 C CA . GLY A 1 82 ? -3.119 15.605 -7.128 1.00 89.00 82 GLY A CA 1
ATOM 659 C C . GLY A 1 82 ? -2.864 16.267 -8.477 1.00 89.00 82 GLY A C 1
ATOM 660 O O . GLY A 1 82 ? -2.762 15.603 -9.510 1.00 89.00 82 GLY A O 1
ATOM 661 N N . ARG A 1 83 ? -2.759 17.601 -8.478 1.00 88.00 83 ARG A N 1
ATOM 662 C CA . ARG A 1 83 ? -2.264 18.338 -9.651 1.00 88.00 83 ARG A CA 1
ATOM 663 C C . ARG A 1 83 ? -0.780 18.054 -9.804 1.00 88.00 83 ARG A C 1
ATOM 665 O O . ARG A 1 83 ? -0.068 18.101 -8.808 1.00 88.00 83 ARG A O 1
ATOM 672 N N . ARG A 1 84 ? -0.323 17.812 -11.035 1.00 86.25 84 ARG A N 1
ATOM 673 C CA . ARG A 1 84 ? 1.103 17.622 -11.323 1.00 86.25 84 ARG A CA 1
ATOM 674 C C . ARG A 1 84 ? 1.920 18.751 -10.668 1.00 86.25 84 ARG A C 1
ATOM 676 O O . ARG A 1 84 ? 1.558 19.916 -10.867 1.00 86.25 84 ARG A O 1
ATOM 683 N N . PRO A 1 85 ? 2.976 18.421 -9.906 1.00 86.62 85 PRO A N 1
ATOM 684 C CA . PRO A 1 85 ? 3.812 19.423 -9.271 1.00 86.62 85 PRO A CA 1
ATOM 685 C C . PRO A 1 85 ? 4.528 20.261 -10.335 1.00 86.62 85 PRO A C 1
ATOM 687 O O . PRO A 1 85 ? 4.743 19.819 -11.467 1.00 86.62 85 PRO A O 1
ATOM 690 N N . LEU A 1 86 ? 4.879 21.494 -9.972 1.00 88.50 86 LEU A N 1
ATOM 691 C CA . LEU A 1 86 ? 5.764 22.317 -10.796 1.00 88.50 86 LEU A CA 1
ATOM 692 C C . LEU A 1 86 ? 7.131 21.622 -10.937 1.00 88.50 86 LEU A C 1
ATOM 694 O O . LEU A 1 86 ? 7.498 20.861 -10.045 1.00 88.50 86 LEU A O 1
ATOM 698 N N . PRO A 1 87 ? 7.912 21.896 -11.998 1.00 83.62 87 PRO A N 1
ATOM 699 C CA . PRO A 1 87 ? 9.205 21.237 -12.216 1.00 83.62 87 PRO A CA 1
ATOM 700 C C . PRO A 1 87 ? 10.192 21.336 -11.040 1.00 83.62 87 PRO A C 1
ATOM 702 O O . PRO A 1 87 ? 11.013 20.444 -10.860 1.00 83.62 87 PRO A O 1
ATOM 705 N N . GLU A 1 88 ? 10.109 22.406 -10.246 1.00 85.50 88 GLU A N 1
ATOM 706 C CA . GLU A 1 88 ? 10.968 22.654 -9.076 1.00 85.50 88 GLU A CA 1
ATOM 707 C C . GLU A 1 88 ? 10.431 22.026 -7.779 1.00 85.50 88 GLU A C 1
ATOM 709 O O . GLU A 1 88 ? 11.141 21.956 -6.776 1.00 85.50 88 GLU A O 1
ATOM 714 N N . ALA A 1 89 ? 9.173 21.577 -7.777 1.00 88.19 89 ALA A N 1
ATOM 715 C CA . ALA A 1 89 ? 8.561 20.940 -6.623 1.00 88.19 89 ALA A CA 1
ATOM 716 C C . ALA A 1 89 ? 8.879 19.431 -6.598 1.00 88.19 89 ALA A C 1
ATOM 718 O O . ALA A 1 89 ? 9.064 18.815 -7.651 1.00 88.19 89 ALA A O 1
ATOM 719 N N . PRO A 1 90 ? 8.919 18.804 -5.407 1.00 90.25 90 PRO A N 1
ATOM 720 C CA . PRO A 1 90 ? 9.164 17.371 -5.298 1.00 90.25 90 PRO A CA 1
ATOM 721 C C . PRO A 1 90 ? 8.141 16.555 -6.104 1.00 90.25 90 PRO A C 1
ATOM 723 O O . PRO A 1 90 ? 6.949 16.882 -6.071 1.00 90.25 90 PRO A O 1
ATOM 726 N N . PRO A 1 91 ? 8.568 15.482 -6.796 1.00 93.06 91 PRO A N 1
ATOM 727 C CA . PRO A 1 91 ? 7.642 14.619 -7.511 1.00 93.06 91 PRO A CA 1
ATOM 728 C C . PRO A 1 91 ? 6.720 13.898 -6.532 1.00 93.06 91 PRO A C 1
ATOM 730 O O . PRO A 1 91 ? 7.104 13.605 -5.392 1.00 93.06 91 PRO A O 1
ATOM 733 N N . HIS A 1 92 ? 5.518 13.553 -6.991 1.00 94.25 92 HIS A N 1
ATOM 734 C CA . HIS A 1 92 ? 4.658 12.703 -6.189 1.00 94.25 92 HIS A CA 1
ATOM 735 C C . HIS A 1 92 ? 5.294 11.325 -5.982 1.00 94.25 92 HIS A C 1
ATOM 737 O O . HIS A 1 92 ? 5.925 10.785 -6.897 1.00 94.25 92 HIS A O 1
ATOM 743 N N . PRO A 1 93 ? 5.122 10.756 -4.788 1.00 91.94 93 PRO A N 1
ATOM 744 C CA . PRO A 1 93 ? 5.342 9.340 -4.570 1.00 91.94 93 PRO A CA 1
ATOM 745 C C . PRO A 1 93 ? 4.365 8.471 -5.360 1.00 91.94 93 PRO A C 1
ATOM 747 O O . PRO A 1 93 ? 3.229 8.949 -5.608 1.00 91.94 93 PRO A O 1
#